Protein AF-A0A6G9Y8E5-F1 (afdb_monomer_lite)

Radius of gyration: 20.6 Å; chains: 1; bounding box: 69×26×39 Å

Foldseek 3Di:
DQQKWKWKDFPPDIGTDRPDRDQVSRVVVQVVVPPDDGGRIFMWIDRDPPDDIDTDDPPPPDPPPPPPVPPPPPPPDD

Structure (mmCIF, N/CA/C/O backbone):
data_AF-A0A6G9Y8E5-F1
#
_entry.id   AF-A0A6G9Y8E5-F1
#
loop_
_atom_site.group_PDB
_atom_site.id
_atom_site.type_symbol
_atom_site.label_atom_id
_atom_site.label_alt_id
_atom_site.label_comp_id
_atom_site.label_asym_id
_atom_site.label_entity_id
_atom_site.label_seq_id
_atom_site.pdbx_PDB_ins_code
_atom_site.Cartn_x
_atom_site.Cartn_y
_atom_site.Cartn_z
_atom_site.occupancy
_atom_site.B_iso_or_equiv
_atom_site.auth_seq_id
_atom_site.auth_comp_id
_atom_site.auth_asym_id
_atom_site.auth_atom_id
_atom_site.pdbx_PDB_model_num
ATOM 1 N N . MET A 1 1 ? 11.946 -7.917 -16.435 1.00 50.16 1 MET A N 1
ATOM 2 C CA . MET A 1 1 ? 11.730 -7.301 -15.104 1.00 50.16 1 MET A CA 1
ATOM 3 C C . MET A 1 1 ? 10.267 -7.487 -14.729 1.00 50.16 1 MET A C 1
ATOM 5 O O . MET A 1 1 ? 9.422 -7.103 -15.523 1.00 50.16 1 MET A O 1
ATOM 9 N N . LYS A 1 2 ? 9.942 -8.132 -13.600 1.00 55.16 2 LYS A N 1
ATOM 10 C CA . LYS A 1 2 ? 8.545 -8.221 -13.137 1.00 55.16 2 LYS A CA 1
ATOM 11 C C . LYS A 1 2 ? 8.149 -6.864 -12.557 1.00 55.16 2 LYS A C 1
ATOM 13 O O . LYS A 1 2 ? 8.735 -6.440 -11.563 1.00 55.16 2 LYS A O 1
ATOM 18 N N . THR A 1 3 ? 7.209 -6.180 -13.199 1.00 72.50 3 THR A N 1
ATOM 19 C CA . THR A 1 3 ? 6.712 -4.874 -12.756 1.00 72.50 3 THR A CA 1
ATOM 20 C C . THR A 1 3 ? 5.932 -5.067 -11.460 1.00 72.50 3 THR A C 1
ATOM 22 O O . THR A 1 3 ? 4.845 -5.639 -11.464 1.00 72.50 3 THR A O 1
ATOM 25 N N . ARG A 1 4 ? 6.508 -4.642 -10.331 1.00 84.38 4 ARG A N 1
ATOM 26 C CA . ARG A 1 4 ? 5.786 -4.602 -9.055 1.00 84.38 4 ARG A CA 1
ATOM 27 C C . ARG A 1 4 ? 4.605 -3.652 -9.187 1.00 84.38 4 ARG A C 1
ATOM 29 O O . ARG A 1 4 ? 4.763 -2.531 -9.658 1.00 84.38 4 ARG A O 1
ATOM 36 N N . GLN A 1 5 ? 3.443 -4.113 -8.752 1.00 90.56 5 GLN A N 1
ATOM 37 C CA . GLN A 1 5 ? 2.244 -3.299 -8.648 1.00 90.56 5 GLN A CA 1
ATOM 38 C C . GLN A 1 5 ? 2.106 -2.817 -7.212 1.00 90.56 5 GLN A C 1
ATOM 40 O O . GLN A 1 5 ? 2.338 -3.574 -6.265 1.00 90.56 5 GLN A O 1
ATOM 45 N N . TYR A 1 6 ? 1.689 -1.568 -7.064 1.00 91.31 6 TYR A N 1
ATOM 46 C CA . TYR A 1 6 ? 1.480 -0.934 -5.774 1.00 91.31 6 TYR A CA 1
ATOM 47 C C . TYR A 1 6 ? 0.002 -0.611 -5.573 1.00 91.31 6 TYR A C 1
ATOM 49 O O . TYR A 1 6 ? -0.778 -0.525 -6.521 1.00 91.31 6 TYR A O 1
ATOM 57 N N . GLY A 1 7 ? -0.395 -0.462 -4.318 1.00 91.06 7 GLY A N 1
ATOM 58 C CA . GLY A 1 7 ? -1.756 -0.140 -3.927 1.00 91.06 7 GLY A CA 1
ATOM 59 C C . GLY A 1 7 ? -1.803 0.414 -2.512 1.00 91.06 7 GLY A C 1
ATOM 60 O O . GLY A 1 7 ? -0.803 0.422 -1.792 1.00 91.06 7 GLY A O 1
ATOM 61 N N . VAL A 1 8 ? -2.985 0.860 -2.104 1.00 90.19 8 VAL A N 1
ATOM 62 C CA . VAL A 1 8 ? -3.242 1.355 -0.750 1.00 90.19 8 VAL A CA 1
ATOM 63 C C . VAL A 1 8 ? -4.395 0.571 -0.151 1.00 90.19 8 VAL A C 1
ATOM 65 O O . VAL A 1 8 ? -5.461 0.439 -0.753 1.00 90.19 8 VAL A O 1
ATOM 68 N N . LYS A 1 9 ? -4.180 0.048 1.051 1.00 89.31 9 LYS A N 1
ATOM 69 C CA . LYS A 1 9 ? -5.196 -0.591 1.872 1.00 89.31 9 LYS A CA 1
ATOM 70 C C . LYS A 1 9 ? -5.789 0.435 2.834 1.00 89.31 9 LYS A C 1
ATOM 72 O O . LYS A 1 9 ? -5.057 1.005 3.637 1.00 89.31 9 LYS A O 1
ATOM 77 N N . ILE A 1 10 ? -7.102 0.639 2.766 1.00 85.00 10 ILE A N 1
ATOM 78 C CA . ILE A 1 10 ? -7.874 1.521 3.651 1.00 85.00 10 ILE A CA 1
ATOM 79 C C . ILE A 1 10 ? -8.926 0.644 4.334 1.00 85.00 10 ILE A C 1
ATOM 81 O O . ILE A 1 10 ? -9.856 0.146 3.694 1.00 85.00 10 ILE A O 1
ATOM 85 N N . GLY A 1 11 ? -8.733 0.364 5.624 1.00 82.56 11 GLY A N 1
ATOM 86 C CA . GLY A 1 11 ? -9.569 -0.586 6.361 1.00 82.56 11 GLY A CA 1
ATOM 87 C C . GLY A 1 11 ? -9.500 -1.995 5.756 1.00 82.56 11 GLY A C 1
ATOM 88 O O . GLY A 1 11 ? -8.443 -2.634 5.758 1.00 82.56 11 GLY A O 1
ATOM 89 N N . ARG A 1 12 ? -10.631 -2.492 5.238 1.00 83.62 12 ARG A N 1
ATOM 90 C CA . ARG A 1 12 ? -10.735 -3.806 4.568 1.00 83.62 12 ARG A CA 1
ATOM 91 C C . ARG A 1 12 ? -10.562 -3.740 3.048 1.00 83.62 12 ARG A C 1
ATOM 93 O O . ARG A 1 12 ? -10.392 -4.781 2.424 1.00 83.62 12 ARG A O 1
ATOM 100 N N . ASN A 1 13 ? -10.557 -2.543 2.466 1.00 87.00 13 ASN A N 1
ATOM 101 C CA . ASN A 1 13 ? -10.510 -2.355 1.020 1.00 87.00 13 ASN A CA 1
ATOM 102 C C . ASN A 1 13 ? -9.081 -2.121 0.533 1.00 87.00 13 ASN A C 1
ATOM 104 O O . ASN A 1 13 ? -8.300 -1.429 1.184 1.00 87.00 13 ASN A O 1
ATOM 108 N N . ILE A 1 14 ? -8.754 -2.671 -0.637 1.00 89.38 14 ILE A N 1
ATOM 109 C CA . ILE A 1 14 ? -7.482 -2.440 -1.328 1.00 89.38 14 ILE A CA 1
ATOM 110 C C . ILE A 1 14 ? -7.771 -1.702 -2.629 1.00 89.38 14 ILE A C 1
ATOM 112 O O . ILE A 1 14 ? -8.550 -2.172 -3.454 1.00 89.38 14 ILE A O 1
ATOM 116 N N . ARG A 1 15 ? -7.120 -0.555 -2.815 1.00 89.25 15 ARG A N 1
ATOM 117 C CA . ARG A 1 15 ? -7.169 0.239 -4.042 1.00 89.25 15 ARG A CA 1
ATOM 118 C C . ARG A 1 15 ? -5.845 0.077 -4.792 1.00 89.25 15 ARG A C 1
ATOM 120 O O . ARG A 1 15 ? -4.825 0.567 -4.302 1.00 89.25 15 ARG A O 1
ATOM 127 N N . PRO A 1 16 ? -5.828 -0.612 -5.946 1.00 90.62 16 PRO A N 1
ATOM 128 C CA . PRO A 1 16 ? -4.649 -0.675 -6.802 1.00 90.62 16 PRO A CA 1
ATOM 129 C C . PRO A 1 16 ? -4.271 0.720 -7.312 1.00 90.62 16 PRO A C 1
ATOM 131 O O . PRO A 1 16 ? -5.143 1.526 -7.635 1.00 90.62 16 PRO A O 1
ATOM 134 N N . LEU A 1 17 ? -2.973 0.989 -7.415 1.00 89.50 17 LEU A N 1
ATOM 135 C CA . LEU A 1 17 ? -2.413 2.217 -7.970 1.00 89.50 17 LEU A CA 1
ATOM 136 C C . LEU A 1 17 ? -1.601 1.872 -9.228 1.00 89.50 17 LEU A C 1
ATOM 138 O O . LEU A 1 17 ? -0.390 1.674 -9.135 1.00 89.50 17 LEU A O 1
ATOM 142 N N . PRO A 1 18 ? -2.232 1.798 -10.415 1.00 84.94 18 PRO A N 1
ATOM 143 C CA . PRO A 1 18 ? -1.543 1.414 -11.653 1.00 84.94 18 PRO A CA 1
ATOM 144 C C . PRO A 1 18 ? -0.455 2.414 -12.073 1.00 84.94 18 PRO A C 1
ATOM 146 O O . PRO A 1 18 ? 0.473 2.048 -12.786 1.00 84.94 18 PRO A O 1
ATOM 149 N N . ASN A 1 19 ? -0.548 3.661 -11.600 1.00 84.19 19 ASN A N 1
ATOM 150 C CA . ASN A 1 19 ? 0.403 4.728 -11.910 1.00 84.19 19 ASN A CA 1
ATOM 151 C C . ASN A 1 19 ? 1.564 4.828 -10.908 1.00 84.19 19 ASN A C 1
ATOM 153 O O . ASN A 1 19 ? 2.511 5.570 -11.161 1.00 84.19 19 ASN A O 1
ATOM 157 N N . ALA A 1 20 ? 1.499 4.123 -9.775 1.00 85.19 20 ALA A N 1
ATOM 158 C CA . ALA A 1 20 ? 2.561 4.159 -8.776 1.00 85.19 20 ALA A CA 1
ATOM 159 C C . ALA A 1 20 ? 3.741 3.305 -9.250 1.00 85.19 20 ALA A C 1
ATOM 161 O O . ALA A 1 20 ? 3.603 2.101 -9.474 1.00 85.19 20 ALA A O 1
ATOM 162 N N . ARG A 1 21 ? 4.909 3.934 -9.405 1.00 84.69 21 ARG A N 1
ATOM 163 C CA . ARG A 1 21 ? 6.124 3.273 -9.911 1.00 84.69 21 ARG A CA 1
ATOM 164 C C . ARG A 1 21 ? 6.984 2.713 -8.787 1.00 84.69 21 ARG A C 1
ATOM 166 O O . ARG A 1 21 ? 7.814 1.837 -9.015 1.00 84.69 21 ARG A O 1
ATOM 173 N N . ASN A 1 22 ? 6.804 3.237 -7.581 1.00 85.38 22 ASN A N 1
ATOM 174 C CA . ASN A 1 22 ? 7.573 2.885 -6.401 1.00 85.38 22 ASN A CA 1
ATOM 175 C C . ASN A 1 22 ? 6.693 2.971 -5.135 1.00 85.38 22 ASN A C 1
ATOM 177 O O . ASN A 1 22 ? 5.543 3.413 -5.170 1.00 85.38 22 ASN A O 1
ATOM 181 N N . ALA A 1 23 ? 7.244 2.534 -4.000 1.00 83.56 23 ALA A N 1
ATOM 182 C CA . ALA A 1 23 ? 6.536 2.560 -2.722 1.00 83.56 23 ALA A CA 1
ATOM 183 C C . ALA A 1 23 ? 6.270 3.987 -2.207 1.00 83.56 23 ALA A C 1
ATOM 185 O O . ALA A 1 23 ? 5.276 4.199 -1.517 1.00 83.56 23 ALA A O 1
ATOM 186 N N . THR A 1 24 ? 7.114 4.958 -2.563 1.00 83.62 24 THR A N 1
ATOM 187 C CA . THR A 1 24 ? 6.963 6.369 -2.182 1.00 83.62 24 THR A CA 1
ATOM 188 C C . THR A 1 24 ? 5.728 6.986 -2.830 1.00 83.62 24 THR A C 1
ATOM 190 O O . THR A 1 24 ? 4.926 7.590 -2.126 1.00 83.62 24 THR A O 1
ATOM 193 N N . ASP A 1 25 ? 5.502 6.764 -4.129 1.00 85.56 25 ASP A N 1
ATOM 194 C CA . ASP A 1 25 ? 4.293 7.219 -4.831 1.00 85.56 25 ASP A CA 1
ATOM 195 C C . ASP A 1 25 ? 3.035 6.687 -4.128 1.00 85.56 25 ASP A C 1
ATOM 197 O O . ASP A 1 25 ? 2.083 7.421 -3.859 1.00 85.56 25 ASP A O 1
ATOM 201 N N . ALA A 1 26 ? 3.060 5.403 -3.757 1.00 85.62 26 ALA A N 1
ATOM 202 C CA . ALA A 1 26 ? 1.967 4.769 -3.036 1.00 85.62 26 ALA A CA 1
ATOM 203 C C . ALA A 1 26 ? 1.803 5.311 -1.606 1.00 85.62 26 ALA A C 1
ATOM 205 O O . ALA A 1 26 ? 0.672 5.453 -1.142 1.00 85.62 26 ALA A O 1
ATOM 206 N N . ALA A 1 27 ? 2.896 5.659 -0.920 1.00 83.62 27 ALA A N 1
ATOM 207 C CA . ALA A 1 27 ? 2.870 6.285 0.400 1.00 83.62 27 ALA A CA 1
ATOM 208 C C . ALA A 1 27 ? 2.291 7.707 0.355 1.00 83.62 27 ALA A C 1
ATOM 210 O O . ALA A 1 27 ? 1.498 8.062 1.224 1.00 83.62 27 ALA A O 1
ATOM 211 N N . ILE A 1 28 ? 2.609 8.491 -0.681 1.00 84.06 28 ILE A N 1
ATOM 212 C CA . ILE A 1 28 ? 2.009 9.814 -0.921 1.00 84.06 28 ILE A CA 1
ATOM 213 C C . ILE A 1 28 ? 0.504 9.677 -1.185 1.00 84.06 28 ILE A C 1
ATOM 215 O O . ILE A 1 28 ? -0.300 10.455 -0.672 1.00 84.06 28 ILE A O 1
ATOM 219 N N . CYS A 1 29 ? 0.087 8.677 -1.96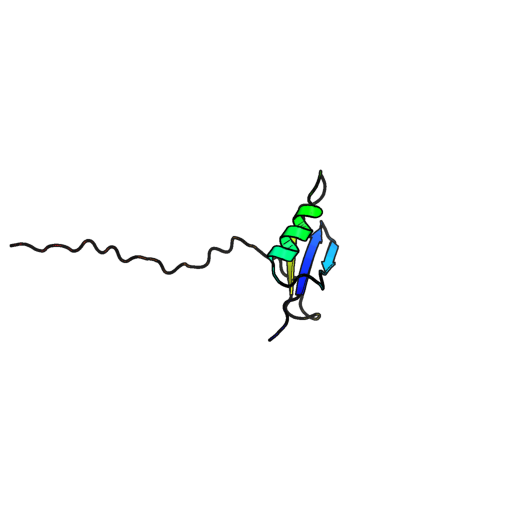3 1.00 83.00 29 CYS A N 1
ATOM 220 C CA . CYS A 1 29 ? -1.336 8.395 -2.145 1.00 83.00 29 CYS A CA 1
ATOM 221 C C . CYS A 1 29 ? -2.005 7.965 -0.830 1.00 83.00 29 CYS A C 1
ATOM 223 O O . CYS A 1 29 ? -3.113 8.407 -0.536 1.00 83.00 29 CYS A O 1
ATOM 225 N N . ALA A 1 30 ? -1.340 7.136 -0.022 1.00 81.19 30 ALA A N 1
ATOM 226 C CA . ALA A 1 30 ? -1.853 6.703 1.274 1.00 81.19 30 ALA A CA 1
ATOM 227 C C . ALA A 1 30 ? -2.007 7.874 2.255 1.00 81.19 30 ALA A C 1
ATOM 229 O O . ALA A 1 30 ? -3.037 7.971 2.919 1.00 81.19 30 ALA A O 1
ATOM 230 N N . SER A 1 31 ? -1.041 8.795 2.314 1.00 78.38 31 SER A N 1
ATOM 231 C CA . SER A 1 31 ? -1.095 9.951 3.217 1.00 78.38 31 SER A CA 1
ATOM 232 C C . SER A 1 31 ? -2.236 10.910 2.873 1.00 78.38 31 SER A C 1
ATOM 234 O O . SER A 1 31 ? -2.893 11.416 3.779 1.00 78.38 31 SER A O 1
ATOM 236 N N . ARG A 1 32 ? -2.562 11.078 1.583 1.00 78.25 32 ARG A N 1
ATOM 237 C CA . ARG A 1 32 ? -3.744 11.842 1.134 1.00 78.25 32 ARG A CA 1
ATOM 238 C C . ARG A 1 32 ? -5.072 11.225 1.573 1.00 78.25 32 ARG A C 1
ATOM 240 O O . ARG A 1 32 ? -6.059 11.941 1.692 1.00 78.25 32 ARG A O 1
ATOM 247 N N . HIS A 1 33 ? -5.107 9.915 1.803 1.00 71.44 33 HIS A N 1
ATOM 248 C CA . HIS A 1 33 ? -6.291 9.201 2.283 1.00 71.44 33 HIS A CA 1
ATOM 249 C C . HIS A 1 33 ? -6.325 9.028 3.809 1.00 71.44 33 HIS A C 1
ATOM 251 O O . HIS A 1 33 ? -7.325 8.548 4.327 1.00 71.44 33 HIS A O 1
ATOM 257 N N . GLY A 1 34 ? -5.262 9.414 4.526 1.00 59.75 34 GLY A N 1
ATOM 258 C CA . GLY A 1 34 ? -5.140 9.286 5.983 1.00 59.75 34 GLY A CA 1
ATOM 259 C C . GLY A 1 34 ? -5.601 10.508 6.784 1.00 59.75 34 GLY A C 1
ATOM 260 O O . GLY A 1 34 ? -5.265 10.621 7.961 1.00 59.75 34 GLY A O 1
ATOM 261 N N . GLY A 1 35 ? -6.322 11.440 6.159 1.00 52.72 35 GLY A N 1
ATOM 262 C CA . GLY A 1 35 ? -6.855 12.624 6.824 1.00 52.72 35 GLY A CA 1
ATOM 263 C C . GLY A 1 35 ? -8.119 12.302 7.618 1.00 52.72 35 GLY A C 1
ATOM 264 O O . GLY A 1 35 ? -9.110 11.864 7.044 1.00 52.72 35 GLY A O 1
ATOM 265 N N . THR A 1 36 ? -8.082 12.592 8.921 1.00 50.88 36 THR A N 1
ATOM 266 C CA . THR A 1 36 ? -9.222 12.671 9.857 1.00 50.88 36 THR A CA 1
ATOM 267 C C . THR A 1 36 ? -9.986 11.366 10.142 1.00 50.88 36 THR A C 1
ATOM 269 O O . THR A 1 36 ? -10.946 11.013 9.472 1.00 50.88 36 THR A O 1
ATOM 272 N N . GLY A 1 37 ? -9.607 10.692 11.234 1.00 54.47 37 GLY A N 1
ATOM 273 C CA . GLY A 1 37 ? -10.513 9.855 12.038 1.00 54.47 37 GLY A CA 1
ATOM 274 C C . GLY A 1 37 ? -10.728 8.397 11.617 1.00 54.47 37 GLY A C 1
ATOM 275 O O . GLY A 1 37 ? -10.870 7.554 12.498 1.00 54.47 37 GLY A O 1
ATOM 276 N N . GLU A 1 38 ? -10.694 8.050 10.330 1.00 53.72 38 GLU A N 1
ATOM 277 C CA . GLU A 1 38 ? -11.025 6.689 9.880 1.00 53.72 38 GLU A CA 1
ATOM 278 C C . GLU A 1 38 ? -9.884 6.009 9.112 1.00 53.72 38 GLU A C 1
ATOM 280 O O . GLU A 1 38 ? -9.403 6.491 8.096 1.00 53.72 38 GLU A O 1
ATOM 285 N N . ALA A 1 39 ? -9.486 4.835 9.613 1.00 60.12 39 ALA A N 1
ATOM 286 C CA . ALA A 1 39 ? -8.629 3.834 8.975 1.00 60.12 39 ALA A CA 1
ATOM 287 C C . ALA A 1 39 ? -7.258 4.311 8.441 1.00 60.12 39 ALA A C 1
ATOM 289 O O . ALA A 1 39 ? -7.120 4.822 7.334 1.00 60.12 39 ALA A O 1
ATOM 290 N N . LYS A 1 40 ? -6.190 3.970 9.181 1.00 74.12 40 LYS A N 1
ATOM 291 C CA . LYS A 1 40 ? -4.793 4.110 8.734 1.00 74.12 40 LYS A CA 1
ATOM 292 C C . LYS A 1 40 ? -4.608 3.495 7.339 1.00 74.12 40 LYS A C 1
ATOM 294 O O . LYS A 1 40 ? -4.701 2.277 7.180 1.00 74.12 40 LYS A O 1
ATOM 299 N N . ALA A 1 41 ? -4.330 4.340 6.349 1.00 81.50 41 ALA A N 1
ATOM 300 C CA . ALA A 1 41 ? -3.995 3.913 5.000 1.00 81.50 41 ALA A CA 1
ATOM 301 C C . ALA A 1 41 ? -2.607 3.247 4.994 1.00 81.50 41 ALA A C 1
ATOM 303 O O . ALA A 1 41 ? -1.630 3.809 5.489 1.00 81.50 41 ALA A O 1
ATOM 304 N N . ILE A 1 42 ? -2.522 2.029 4.462 1.00 86.88 42 ILE A N 1
ATOM 305 C CA . ILE A 1 42 ? -1.312 1.199 4.470 1.00 86.88 42 ILE A CA 1
ATOM 306 C C . ILE A 1 42 ? -0.898 0.903 3.032 1.00 86.88 42 ILE A C 1
ATOM 308 O O . ILE A 1 42 ? -1.708 0.437 2.233 1.00 86.88 42 ILE A O 1
ATOM 312 N N . VAL A 1 43 ? 0.373 1.120 2.705 1.00 89.19 43 VAL A N 1
ATOM 313 C CA . VAL A 1 43 ? 0.914 0.758 1.391 1.00 89.19 43 VAL A CA 1
ATOM 314 C C . VAL A 1 43 ? 0.964 -0.762 1.253 1.00 89.19 43 VAL A C 1
ATOM 316 O O . VAL A 1 43 ? 1.419 -1.473 2.152 1.00 89.19 43 VAL A O 1
ATOM 319 N N . VAL A 1 44 ? 0.508 -1.272 0.114 1.00 91.38 44 VAL A N 1
ATOM 320 C CA . VAL A 1 44 ? 0.580 -2.689 -0.250 1.00 91.38 44 VAL A CA 1
ATOM 321 C C . VAL A 1 44 ? 1.231 -2.862 -1.621 1.00 91.38 44 VAL A C 1
ATOM 323 O O . VAL A 1 44 ? 1.207 -1.957 -2.453 1.00 91.38 44 VAL A O 1
ATOM 326 N N . TYR A 1 45 ? 1.816 -4.030 -1.866 1.00 91.88 45 TYR A N 1
ATOM 327 C CA .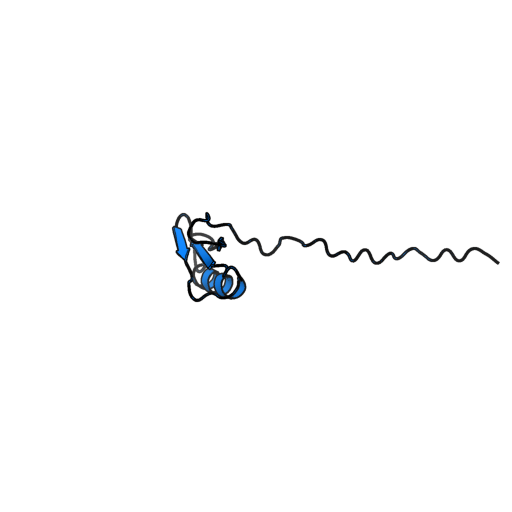 TYR A 1 45 ? 2.441 -4.379 -3.139 1.00 91.88 45 TYR A CA 1
ATOM 328 C C . TYR A 1 45 ? 2.190 -5.842 -3.516 1.00 91.88 45 TYR A C 1
ATOM 330 O O . TYR A 1 45 ? 1.932 -6.685 -2.654 1.00 91.88 45 TYR A O 1
ATOM 338 N N . ARG A 1 46 ? 2.294 -6.151 -4.810 1.00 91.12 46 ARG A N 1
ATOM 339 C CA . ARG A 1 46 ? 2.302 -7.520 -5.351 1.00 91.12 46 ARG A CA 1
ATOM 340 C C . ARG A 1 46 ? 3.193 -7.606 -6.592 1.00 91.12 46 ARG A C 1
ATOM 342 O O . ARG A 1 46 ? 3.445 -6.590 -7.237 1.00 91.12 46 ARG A O 1
ATOM 349 N N . ASN A 1 47 ? 3.706 -8.795 -6.916 1.00 87.38 47 ASN A N 1
ATOM 350 C CA . ASN A 1 47 ? 4.599 -8.973 -8.073 1.00 87.38 47 ASN A CA 1
ATOM 351 C C . ASN A 1 47 ? 3.859 -9.449 -9.338 1.00 87.38 47 ASN A C 1
ATOM 353 O O . ASN A 1 47 ? 4.462 -9.492 -10.410 1.00 87.38 47 ASN A O 1
ATOM 357 N N . SER A 1 48 ? 2.590 -9.843 -9.207 1.00 85.06 48 SER A N 1
ATOM 358 C CA . SER A 1 48 ? 1.729 -10.355 -10.274 1.00 85.06 48 SER A CA 1
ATOM 359 C C . SER A 1 48 ? 0.260 -10.200 -9.878 1.00 85.06 48 SER A C 1
ATOM 361 O O . SER A 1 48 ? -0.056 -10.206 -8.688 1.00 85.06 48 SER A O 1
ATOM 363 N N . ASP A 1 49 ? -0.653 -10.145 -10.849 1.00 84.38 49 ASP A N 1
ATOM 364 C CA . ASP A 1 49 ? -2.098 -10.088 -10.587 1.00 84.38 49 ASP A CA 1
ATOM 365 C C . ASP A 1 49 ? -2.636 -11.330 -9.867 1.00 84.38 49 ASP A C 1
ATOM 367 O O . ASP A 1 49 ? -3.657 -11.255 -9.184 1.00 84.38 49 ASP A O 1
ATOM 371 N N . ARG A 1 50 ? -1.925 -12.457 -9.995 1.00 85.69 50 ARG A N 1
ATOM 372 C CA . ARG A 1 50 ? -2.237 -13.720 -9.311 1.00 85.69 50 ARG A CA 1
ATOM 373 C C . ARG A 1 50 ? -1.743 -13.758 -7.863 1.00 85.69 50 ARG A C 1
ATOM 375 O O . ARG A 1 50 ? -2.148 -14.64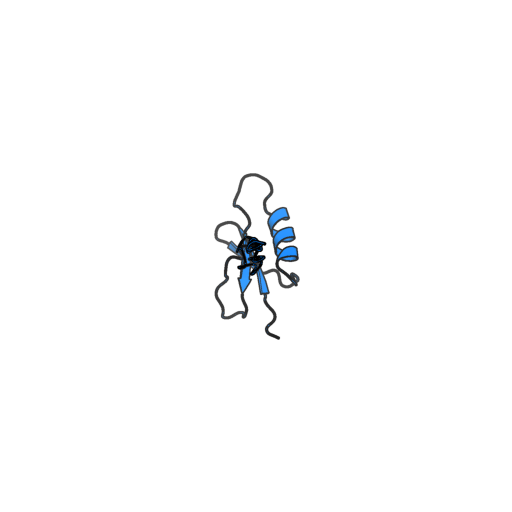2 -7.115 1.00 85.69 50 ARG A O 1
ATOM 382 N N . ASP A 1 51 ? -0.874 -12.827 -7.470 1.00 86.62 51 ASP A N 1
ATOM 383 C CA . ASP A 1 51 ? -0.337 -12.773 -6.115 1.00 86.62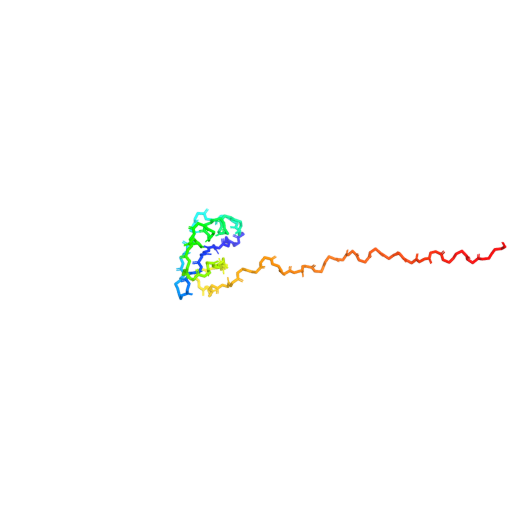 51 ASP A CA 1
ATOM 384 C C . ASP A 1 51 ? -1.302 -12.041 -5.177 1.00 86.62 51 ASP A C 1
ATOM 386 O O . ASP A 1 51 ? -1.923 -11.031 -5.526 1.00 86.62 51 ASP A O 1
ATOM 390 N N . LEU A 1 52 ? -1.357 -12.509 -3.930 1.00 89.00 52 LEU A N 1
ATOM 391 C CA . LEU A 1 52 ? -2.001 -11.773 -2.850 1.00 89.00 52 LEU A CA 1
ATOM 392 C C . LEU A 1 52 ? -1.227 -10.486 -2.540 1.00 89.00 52 LEU A C 1
ATOM 394 O O . LEU A 1 52 ? 0.007 -10.447 -2.569 1.00 89.00 52 LEU A O 1
ATOM 398 N N . TRP A 1 53 ? -1.968 -9.438 -2.185 1.00 90.25 53 TRP A N 1
ATOM 399 C CA . TRP A 1 53 ? -1.394 -8.174 -1.737 1.00 90.25 53 TRP A CA 1
ATOM 400 C C . TRP A 1 53 ? -0.615 -8.351 -0.434 1.00 90.25 53 TRP A C 1
ATOM 402 O O . TRP A 1 53 ? -1.123 -8.896 0.546 1.00 90.25 53 TRP A O 1
ATOM 412 N N . ARG A 1 54 ? 0.613 -7.835 -0.412 1.00 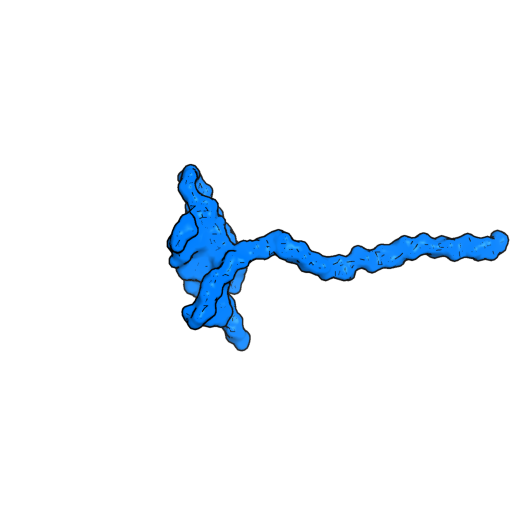90.06 54 ARG A N 1
ATOM 413 C CA . ARG A 1 54 ? 1.492 -7.824 0.757 1.00 90.06 54 ARG A CA 1
ATOM 414 C C . ARG A 1 54 ? 1.594 -6.417 1.308 1.00 90.06 54 ARG A C 1
ATOM 416 O O . ARG A 1 54 ? 1.743 -5.466 0.549 1.00 90.06 54 ARG A O 1
ATOM 423 N N . THR A 1 55 ? 1.558 -6.278 2.625 1.00 88.56 55 THR A N 1
ATOM 424 C CA . THR A 1 55 ? 1.816 -4.991 3.274 1.00 88.56 55 THR A CA 1
ATOM 425 C C . THR A 1 55 ? 3.267 -4.586 3.067 1.00 88.56 55 THR A C 1
ATOM 427 O O . THR A 1 55 ? 4.181 -5.343 3.393 1.00 88.56 55 THR A O 1
ATOM 430 N N . TRP A 1 56 ? 3.477 -3.384 2.545 1.00 81.88 56 TRP A N 1
ATOM 431 C CA . TRP A 1 56 ? 4.788 -2.762 2.518 1.00 81.88 56 TRP A CA 1
ATOM 432 C C . TRP A 1 56 ? 5.094 -2.214 3.916 1.00 81.88 56 TRP A C 1
ATOM 434 O O . TRP A 1 56 ? 4.333 -1.409 4.453 1.00 81.88 56 TRP A O 1
ATOM 444 N N . ARG A 1 57 ? 6.183 -2.681 4.530 1.00 77.25 57 ARG A N 1
ATOM 445 C CA . ARG A 1 57 ? 6.706 -2.138 5.787 1.00 77.25 57 ARG A CA 1
ATOM 446 C C . ARG A 1 57 ? 8.007 -1.414 5.460 1.00 77.25 57 ARG A C 1
ATOM 448 O O . ARG A 1 57 ? 8.969 -2.068 5.077 1.00 77.25 57 ARG A O 1
ATOM 455 N N . GLY A 1 58 ? 7.999 -0.085 5.559 1.00 63.97 58 GLY A N 1
ATOM 456 C CA . GLY A 1 58 ? 9.177 0.746 5.289 1.00 63.97 58 GLY A CA 1
ATOM 457 C C . GLY A 1 58 ? 10.322 0.510 6.276 1.00 63.97 58 GLY A C 1
ATOM 458 O O . GLY A 1 58 ? 11.476 0.540 5.870 1.00 63.97 58 GLY A O 1
ATOM 459 N N . ASP A 1 59 ? 9.997 0.164 7.525 1.00 57.34 59 ASP A N 1
ATOM 460 C CA . ASP A 1 59 ? 10.965 -0.026 8.618 1.00 57.34 59 ASP A CA 1
ATOM 461 C C . ASP A 1 59 ? 11.502 -1.458 8.726 1.00 57.34 59 ASP A C 1
ATOM 463 O O . ASP A 1 59 ? 11.804 -1.938 9.820 1.00 57.34 59 ASP A O 1
ATOM 467 N N . GLN A 1 60 ? 11.602 -2.199 7.619 1.00 49.41 60 GLN A N 1
ATOM 468 C CA . GLN A 1 60 ? 12.380 -3.431 7.679 1.00 49.41 60 GLN A CA 1
ATOM 469 C C . GLN A 1 60 ? 13.853 -3.028 7.708 1.00 49.41 60 GLN A C 1
ATOM 471 O O . GLN A 1 60 ? 14.447 -2.783 6.661 1.00 49.41 60 GLN A O 1
ATOM 476 N N . GLN A 1 61 ? 14.402 -2.914 8.922 1.00 47.41 61 GLN A N 1
ATOM 477 C CA . GLN A 1 61 ? 15.823 -2.726 9.179 1.00 47.41 61 GLN A CA 1
ATOM 478 C C . GLN A 1 61 ? 16.574 -3.766 8.343 1.00 47.41 61 GLN A C 1
ATOM 480 O O . GLN A 1 61 ? 16.538 -4.967 8.619 1.00 47.41 61 GLN A O 1
ATOM 485 N N . VAL A 1 62 ? 17.159 -3.319 7.234 1.00 49.38 62 VAL A N 1
ATOM 486 C CA . VAL A 1 62 ? 18.089 -4.146 6.478 1.00 49.38 62 VAL A CA 1
ATOM 487 C C . VAL A 1 62 ? 19.303 -4.335 7.380 1.00 49.38 62 VAL A C 1
ATOM 489 O O . VAL A 1 62 ? 19.685 -3.372 8.049 1.00 49.38 62 VAL A O 1
ATOM 492 N N . PRO A 1 63 ? 19.896 -5.538 7.461 1.00 47.78 63 PRO A N 1
ATOM 493 C CA . PRO A 1 63 ? 21.163 -5.694 8.147 1.00 47.78 63 PRO A CA 1
ATOM 494 C C . PRO A 1 63 ? 22.181 -4.859 7.373 1.00 47.78 63 PRO A C 1
ATOM 496 O O . PRO A 1 63 ? 22.721 -5.283 6.353 1.00 47.78 63 PRO A O 1
ATOM 499 N N . THR A 1 64 ? 22.382 -3.616 7.800 1.00 50.88 64 THR A N 1
ATOM 500 C CA . THR A 1 64 ? 23.528 -2.830 7.388 1.00 50.88 64 THR A CA 1
ATOM 501 C C . THR A 1 64 ? 24.709 -3.541 8.015 1.00 50.88 64 THR A C 1
ATOM 503 O O . THR A 1 64 ? 24.934 -3.418 9.217 1.00 50.88 64 THR A O 1
ATOM 506 N N . GLN A 1 65 ? 25.417 -4.345 7.223 1.00 53.38 65 GLN A N 1
ATOM 507 C CA . GLN A 1 65 ? 26.740 -4.837 7.576 1.00 53.38 65 GLN A CA 1
ATOM 508 C C . GLN A 1 65 ? 27.676 -3.623 7.625 1.00 53.38 65 GLN A C 1
ATOM 510 O O . GLN A 1 65 ? 28.370 -3.294 6.671 1.00 53.38 65 GLN A O 1
ATOM 515 N N . LEU A 1 66 ? 27.591 -2.903 8.732 1.00 54.47 66 LEU A N 1
ATOM 516 C CA . LEU A 1 66 ? 28.488 -1.853 9.178 1.00 54.47 66 LEU A CA 1
ATOM 517 C C . LEU A 1 66 ? 28.802 -2.154 10.648 1.00 54.47 66 LEU A C 1
ATOM 519 O O . LEU A 1 66 ? 28.758 -1.274 11.500 1.00 54.47 66 LEU A O 1
ATOM 523 N N . ASP A 1 67 ? 29.151 -3.411 10.937 1.00 52.81 67 ASP A N 1
ATOM 524 C CA . ASP A 1 67 ? 30.156 -3.655 11.966 1.00 52.81 67 ASP A CA 1
ATOM 525 C C . ASP A 1 67 ? 31.454 -3.095 11.386 1.00 52.81 67 ASP A C 1
ATOM 527 O O . ASP A 1 67 ? 32.222 -3.777 10.706 1.00 52.81 67 ASP A O 1
ATOM 531 N N . LEU A 1 68 ? 31.644 -1.785 11.558 1.00 55.28 68 LEU A N 1
ATOM 532 C CA . LEU A 1 68 ? 32.981 -1.229 11.560 1.00 55.28 68 LEU A CA 1
ATOM 533 C C . LEU A 1 68 ? 33.669 -1.976 12.701 1.00 55.28 68 LEU A C 1
ATOM 535 O O . LEU A 1 68 ? 33.381 -1.710 13.868 1.00 55.28 68 LEU A O 1
ATOM 539 N N . ASP A 1 69 ? 34.487 -2.966 12.356 1.00 57.69 69 ASP A N 1
ATOM 540 C CA . ASP A 1 69 ? 35.355 -3.665 13.290 1.00 57.69 69 ASP A CA 1
ATOM 541 C C . ASP A 1 69 ? 36.368 -2.642 13.814 1.00 57.69 69 ASP A C 1
ATOM 543 O O . ASP A 1 69 ? 37.503 -2.525 13.354 1.00 57.69 69 ASP A O 1
ATOM 547 N N . LEU A 1 70 ? 35.913 -1.821 14.760 1.00 58.91 70 LEU A N 1
ATOM 548 C CA . LEU A 1 70 ? 36.749 -1.057 15.660 1.00 58.91 70 LEU A CA 1
ATOM 549 C C . LEU A 1 70 ? 37.313 -2.052 16.669 1.00 58.91 70 LEU A C 1
ATOM 551 O O . LEU A 1 70 ? 37.070 -1.953 17.870 1.00 58.91 70 LEU A O 1
ATOM 555 N N . SER A 1 71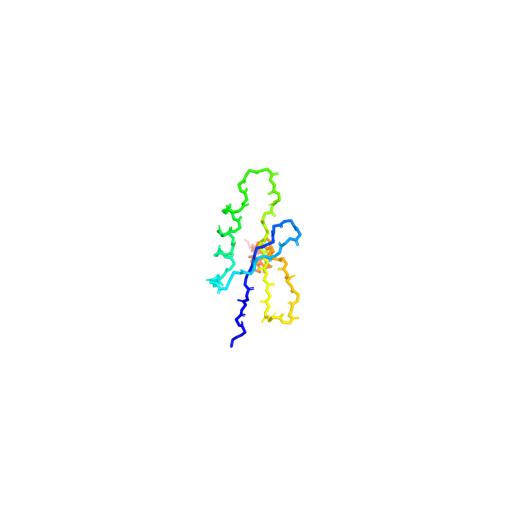 ? 38.074 -3.025 16.175 1.00 61.00 71 SER A N 1
ATOM 556 C CA . SER A 1 71 ? 39.058 -3.697 16.995 1.00 61.00 71 SER A CA 1
ATOM 557 C C . SER A 1 71 ? 39.936 -2.587 17.577 1.00 61.00 71 SER A C 1
ATOM 559 O O . SER A 1 71 ? 40.577 -1.861 16.806 1.00 61.00 71 SER A O 1
ATOM 561 N N . PRO A 1 72 ? 39.974 -2.383 18.909 1.00 54.97 72 PRO A N 1
ATOM 562 C CA . PRO A 1 72 ? 41.002 -1.538 19.477 1.00 54.97 72 PRO A CA 1
ATOM 563 C C . PRO A 1 72 ? 42.320 -2.183 19.068 1.00 54.97 72 PRO A C 1
ATOM 565 O O . PRO A 1 72 ? 42.598 -3.328 19.429 1.00 54.97 72 PRO A O 1
ATOM 568 N N . ARG A 1 73 ? 43.103 -1.469 18.257 1.00 54.12 73 ARG A N 1
ATOM 569 C CA . ARG A 1 73 ? 44.489 -1.820 17.977 1.00 54.12 73 ARG A CA 1
ATOM 570 C C . ARG A 1 73 ? 45.164 -1.895 19.343 1.00 54.12 73 ARG A C 1
ATOM 572 O O . ARG A 1 73 ? 45.471 -0.866 19.933 1.00 54.12 73 ARG A O 1
ATOM 579 N N . ARG A 1 74 ? 45.297 -3.108 19.891 1.00 56.56 74 ARG A N 1
ATOM 580 C CA . ARG A 1 74 ? 46.191 -3.368 21.013 1.00 56.56 74 ARG A CA 1
ATOM 581 C C . ARG A 1 74 ? 47.570 -3.023 20.482 1.00 56.56 74 ARG A C 1
ATOM 583 O O . ARG A 1 74 ? 48.164 -3.787 19.728 1.00 56.56 74 ARG A O 1
ATOM 590 N N . GLU A 1 75 ? 48.024 -1.821 20.800 1.00 59.31 75 GLU A N 1
ATOM 591 C CA . GLU A 1 75 ? 49.443 -1.524 20.842 1.00 59.31 75 GLU A CA 1
ATOM 592 C C . GLU A 1 75 ? 50.010 -2.388 21.965 1.00 59.31 75 GLU A C 1
ATOM 594 O O . GLU A 1 75 ? 50.031 -2.024 23.141 1.00 59.31 75 GLU A O 1
ATOM 599 N N . ASP A 1 76 ? 50.376 -3.613 21.597 1.00 56.47 76 ASP A N 1
ATOM 600 C CA . ASP A 1 76 ? 51.289 -4.404 22.391 1.00 56.47 76 ASP A CA 1
ATOM 601 C C . ASP A 1 76 ? 52.622 -3.652 22.422 1.00 56.47 76 ASP A C 1
ATOM 603 O O . ASP A 1 76 ? 53.293 -3.499 21.405 1.00 56.47 76 ASP A O 1
ATOM 607 N N . ARG A 1 77 ? 52.919 -3.135 23.618 1.00 52.72 77 ARG A N 1
ATOM 608 C CA . ARG A 1 77 ? 54.236 -2.969 24.245 1.00 52.72 77 ARG A CA 1
ATOM 609 C C . ARG A 1 77 ? 55.438 -2.836 23.307 1.00 52.72 77 ARG A C 1
ATOM 611 O O . ARG A 1 77 ? 55.833 -3.821 22.690 1.00 52.72 77 ARG A O 1
ATOM 618 N N . LEU A 1 78 ? 56.158 -1.727 23.474 1.00 49.06 78 LEU A N 1
ATOM 619 C CA . LEU A 1 78 ? 57.563 -1.747 23.903 1.00 49.06 78 LEU A CA 1
ATOM 620 C C . LEU A 1 78 ? 57.802 -0.613 24.904 1.00 49.06 78 LEU A C 1
ATOM 622 O O . LEU A 1 78 ? 57.347 0.516 24.620 1.00 49.06 78 LEU A O 1
#

Secondary structure (DSSP, 8-state):
----EEEEEETTEEEEETT--SHHHHHHHHHHH--SSS---EEEEESSTTSPPEE--TT-------------------

Sequence (78 aa):
MKTRQYGVKIGRNIRPLPNARNATDAAICASRHGGTGEAKAIVVYRNSDRDLWRTWRGDQQVPTQLDLDLSPRREDRL

Organism: NCBI:txid228602

pLDDT: mean 73.86, std 15.6, range [47.41, 91.88]